Protein AF-A0A4R7RJW7-F1 (afdb_monomer_lite)

Secondary structure (DSSP, 8-state):
-HHHHHHHHHHHHHHHHH-HHHHHHHHHHHHHHHHHHTS-SHHHHHHHHHHH-TT-PPPTTS-TTT-EEEEE-SSSS--EEEEE-SSEEEEE-SSS-EEEEEHHHHTTSTT--TT-GGGS-GGG-EEE-HHHHT-

pLDDT: mean 86.72, std 13.3, range [47.53, 98.62]

Organism: NCBI:txid48464

Sequence (135 aa):
MTLFLLLGVVFLIVLAFKSKTVFRWVVITGFLMIGFLCMPFSPVGNLLGTLMDPGYIIPEESSVWTFTPSVMNSGSGDWWMYGEDSRHYYHNIGLVEYAVFPRSEASKCKGFNPHDIETWCPAHIKIVNPEEVER

Radius of gyration: 22.48 Å; chains: 1; bounding box: 47×48×58 Å

Structure (mmCIF, N/CA/C/O backbone):
data_AF-A0A4R7RJW7-F1
#
_entry.id   AF-A0A4R7RJW7-F1
#
loop_
_atom_site.group_PDB
_atom_site.id
_atom_site.type_symbol
_atom_site.label_atom_id
_atom_site.label_alt_id
_atom_site.label_comp_id
_atom_site.label_asym_id
_atom_site.label_entity_id
_atom_site.label_seq_id
_atom_site.pdbx_PDB_ins_code
_atom_site.Cartn_x
_atom_site.Cartn_y
_atom_site.Cartn_z
_atom_site.occupancy
_atom_site.B_iso_or_equiv
_atom_site.auth_seq_id
_atom_site.auth_comp_id
_atom_site.auth_asym_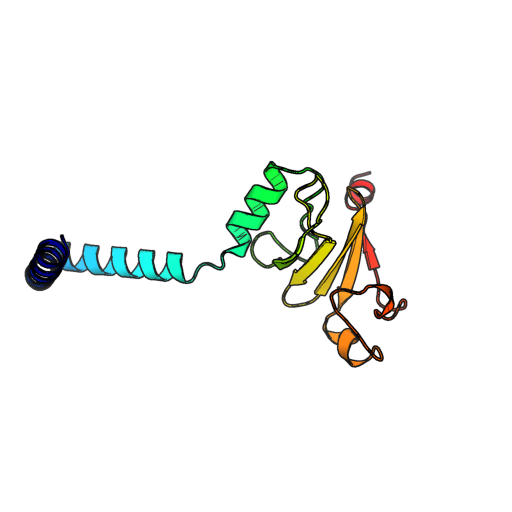id
_atom_site.auth_atom_id
_atom_site.pdbx_PDB_model_num
ATOM 1 N N . MET A 1 1 ? -7.554 -23.932 34.957 1.00 55.53 1 MET A N 1
ATOM 2 C CA . MET A 1 1 ? -7.575 -22.527 34.481 1.00 55.53 1 MET A CA 1
ATOM 3 C C . MET A 1 1 ? -8.829 -22.204 33.662 1.00 55.53 1 MET A C 1
ATOM 5 O O . MET A 1 1 ? -9.441 -21.174 33.890 1.00 55.53 1 MET A O 1
ATOM 9 N N . THR A 1 2 ? -9.287 -23.106 32.792 1.00 58.25 2 THR A N 1
ATOM 10 C CA . THR A 1 2 ? -10.496 -22.959 31.951 1.00 58.25 2 THR A CA 1
ATOM 11 C C . THR A 1 2 ? -11.837 -22.955 32.709 1.00 58.25 2 THR A C 1
ATOM 13 O O . THR A 1 2 ? -12.747 -22.227 32.328 1.00 58.25 2 THR A O 1
ATOM 16 N N . LEU A 1 3 ? -11.961 -23.695 33.818 1.00 53.47 3 LEU A N 1
ATOM 1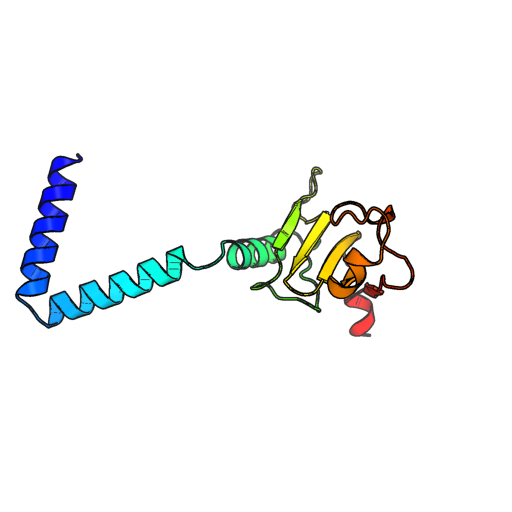7 C CA . LEU A 1 3 ? -13.209 -23.775 34.602 1.00 53.47 3 LEU A CA 1
ATOM 18 C C . LEU A 1 3 ? -13.543 -22.475 35.368 1.00 53.47 3 LEU A C 1
ATOM 20 O O . LEU A 1 3 ? -14.706 -22.102 35.491 1.00 53.47 3 LEU A O 1
ATOM 24 N N . PHE A 1 4 ? -12.520 -21.752 35.839 1.00 52.31 4 PHE A N 1
ATOM 25 C CA . PHE A 1 4 ? -12.684 -20.467 36.534 1.00 52.31 4 PHE A CA 1
ATOM 26 C C . PHE A 1 4 ? -13.090 -19.334 35.582 1.00 52.31 4 PHE A C 1
ATOM 28 O O . PHE A 1 4 ? -13.892 -18.481 35.952 1.00 52.31 4 PHE A O 1
ATOM 35 N N . LEU A 1 5 ? -12.593 -19.365 34.341 1.00 55.41 5 LEU A N 1
ATOM 36 C CA . LEU A 1 5 ? -13.006 -18.443 33.280 1.00 55.41 5 LEU A CA 1
ATOM 37 C C . LEU A 1 5 ? -14.491 -18.619 32.931 1.00 55.41 5 LEU A C 1
ATOM 39 O O . LEU A 1 5 ? -15.220 -17.636 32.854 1.00 55.41 5 LEU A O 1
ATOM 43 N N . LEU A 1 6 ? -14.961 -19.864 32.804 1.00 61.62 6 LEU A N 1
ATOM 44 C CA . LEU A 1 6 ? -16.369 -20.171 32.519 1.00 61.62 6 LEU A CA 1
ATOM 45 C C . LEU A 1 6 ? -17.316 -19.699 33.633 1.00 61.62 6 LEU A C 1
ATOM 47 O O . LEU A 1 6 ? -18.324 -19.055 33.347 1.00 61.62 6 LEU A O 1
ATOM 51 N N . LEU A 1 7 ? -16.981 -19.957 34.900 1.00 67.00 7 LEU A N 1
ATOM 52 C CA . L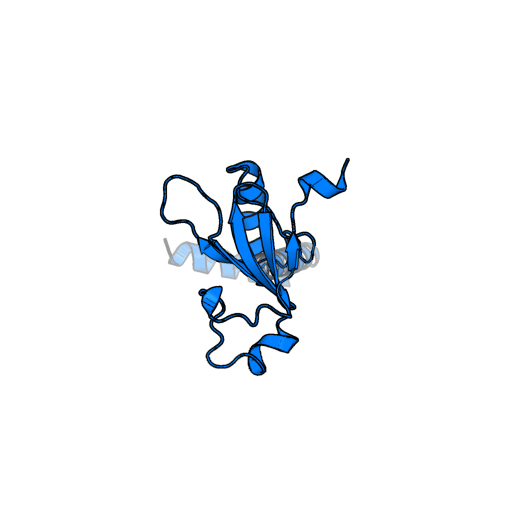EU A 1 7 ? -17.796 -19.514 36.039 1.00 67.00 7 LEU A CA 1
ATOM 53 C C . LEU A 1 7 ? -17.819 -17.984 36.185 1.00 67.00 7 LEU A C 1
ATOM 55 O O . LEU A 1 7 ? -18.871 -17.416 36.478 1.00 67.00 7 LEU A O 1
ATOM 59 N N . GLY A 1 8 ? -16.692 -17.310 35.929 1.00 67.19 8 GLY A N 1
ATOM 60 C CA . GLY A 1 8 ? -16.608 -15.847 35.954 1.00 67.19 8 GLY A CA 1
ATOM 61 C C . GLY A 1 8 ? -17.470 -15.178 34.880 1.00 67.19 8 GLY A C 1
ATOM 62 O O . GLY A 1 8 ? -18.174 -14.210 35.167 1.00 67.19 8 GLY A O 1
ATOM 63 N N . VAL A 1 9 ? -17.483 -15.734 33.664 1.00 71.12 9 VAL A N 1
ATOM 64 C CA . VAL A 1 9 ? -18.318 -15.244 32.554 1.00 71.12 9 VAL A CA 1
ATOM 65 C C . VAL A 1 9 ? -19.806 -15.419 32.869 1.00 71.12 9 VAL A C 1
ATOM 67 O O . VAL A 1 9 ? -20.575 -14.472 32.720 1.00 71.12 9 VAL A O 1
ATOM 70 N N . VAL A 1 10 ? -20.220 -16.582 33.385 1.00 72.06 10 VAL A N 1
ATOM 71 C CA . VAL A 1 10 ? -21.624 -16.843 33.759 1.00 72.06 10 VAL A CA 1
ATOM 72 C C . VAL A 1 10 ? -22.089 -15.914 34.887 1.00 72.06 10 VAL A C 1
ATOM 74 O O . VAL A 1 10 ? -23.187 -15.363 34.819 1.00 72.06 10 VAL A O 1
ATOM 77 N N . PHE A 1 11 ? -21.254 -15.679 35.901 1.00 68.50 11 PHE A N 1
ATOM 78 C CA . PHE A 1 11 ? -21.584 -14.783 37.013 1.00 68.50 11 PHE A CA 1
ATOM 79 C C . PHE A 1 11 ? -21.743 -13.320 36.568 1.00 68.50 11 PHE A C 1
ATOM 81 O O . PHE A 1 11 ? -22.691 -12.645 36.976 1.00 68.50 11 PHE A O 1
ATOM 88 N N . LEU A 1 12 ? -20.866 -12.841 35.679 1.00 64.31 12 LEU A N 1
ATOM 89 C CA . LEU A 1 12 ? -20.970 -11.505 35.086 1.00 64.31 12 LEU A CA 1
ATOM 90 C C . LEU A 1 12 ? -22.223 -11.355 34.215 1.00 64.31 12 LEU A C 1
ATOM 92 O O . LEU A 1 12 ? -22.882 -10.319 34.291 1.00 64.31 12 LEU A O 1
ATOM 96 N N . ILE A 1 13 ? -22.601 -12.389 33.455 1.00 65.81 13 ILE A N 1
ATOM 97 C CA . ILE A 1 13 ? -23.846 -12.407 32.673 1.00 65.81 13 ILE A CA 1
ATOM 98 C C . ILE A 1 13 ? -25.063 -12.283 33.602 1.00 65.81 13 ILE A C 1
ATOM 100 O O . ILE A 1 13 ? -25.925 -11.434 33.380 1.00 65.81 13 ILE A O 1
ATOM 104 N N . VAL A 1 14 ? -25.121 -13.061 34.688 1.00 66.19 14 VAL A N 1
ATOM 105 C CA . VAL A 1 14 ? -26.237 -13.015 35.653 1.00 66.19 14 VAL A CA 1
ATOM 106 C C . VAL A 1 14 ? -26.338 -11.648 36.344 1.00 66.19 14 VAL A C 1
ATOM 108 O O . VAL A 1 14 ? -27.437 -11.112 36.495 1.00 66.19 14 VAL A O 1
ATOM 111 N N . LEU A 1 15 ? -25.209 -11.044 36.727 1.00 60.78 15 LEU A N 1
ATOM 112 C CA . LEU A 1 15 ? -25.180 -9.688 37.290 1.00 60.78 15 LEU A CA 1
ATOM 113 C C . LEU A 1 15 ? -25.592 -8.617 36.271 1.00 60.78 15 LEU A C 1
ATOM 115 O O . LEU A 1 15 ? -26.290 -7.668 36.639 1.00 60.78 15 LEU A O 1
ATOM 119 N N . ALA A 1 16 ? -25.214 -8.780 35.000 1.00 58.81 16 ALA A N 1
ATOM 120 C CA . ALA A 1 16 ? -25.614 -7.889 33.917 1.00 58.81 16 ALA A CA 1
ATOM 121 C C . ALA A 1 16 ? -27.133 -7.880 33.723 1.00 58.81 16 ALA A C 1
ATOM 123 O O . ALA A 1 16 ? -27.712 -6.809 33.602 1.00 58.81 16 ALA A O 1
ATOM 124 N N . PHE A 1 17 ? -27.812 -9.026 33.805 1.00 64.06 17 PHE A N 1
ATOM 125 C CA . PHE A 1 17 ? -29.279 -9.069 33.723 1.00 64.06 17 PHE A CA 1
ATOM 126 C C . PHE A 1 17 ? -29.992 -8.476 34.950 1.00 64.06 17 PHE A C 1
ATOM 128 O O . PHE A 1 17 ? -31.162 -8.106 34.862 1.00 64.06 17 PHE A O 1
ATOM 135 N N . LYS A 1 18 ? -29.303 -8.352 36.092 1.00 67.75 18 LYS A N 1
ATOM 136 C CA . LYS A 1 18 ? -29.901 -7.892 37.355 1.00 67.75 18 LYS A CA 1
ATOM 137 C C . LYS A 1 18 ? -29.736 -6.389 37.607 1.00 67.75 18 LYS A C 1
ATOM 139 O O . LYS A 1 18 ? -30.518 -5.808 38.354 1.00 67.75 18 LYS A O 1
ATOM 144 N N . SER A 1 19 ? -28.737 -5.749 36.997 1.00 77.94 19 SER A N 1
ATOM 145 C CA . SER A 1 19 ? -28.432 -4.328 37.193 1.00 77.94 19 SER A CA 1
ATOM 146 C C . SER A 1 19 ? -28.369 -3.584 35.866 1.00 77.94 19 SER A C 1
ATOM 148 O O . SER A 1 19 ? -27.508 -3.859 35.035 1.00 77.94 19 SER A O 1
ATOM 150 N N . LYS A 1 20 ? -29.220 -2.562 35.699 1.00 78.50 20 LYS A N 1
ATOM 151 C CA . LYS A 1 20 ? -29.215 -1.683 34.513 1.00 78.50 20 LYS A CA 1
ATOM 152 C C . LYS A 1 20 ? -27.844 -1.031 34.279 1.00 78.50 20 LYS A C 1
ATOM 154 O O . LYS A 1 20 ? -27.454 -0.816 33.135 1.00 78.50 20 LYS A O 1
ATOM 159 N N . THR A 1 21 ? -27.097 -0.755 35.350 1.00 80.00 21 THR A N 1
ATOM 160 C CA . THR A 1 21 ? -25.747 -0.181 35.273 1.00 80.00 21 THR A CA 1
ATOM 161 C C . THR A 1 21 ? -24.727 -1.206 34.780 1.00 80.00 21 THR A C 1
ATOM 163 O O . THR A 1 21 ? -23.922 -0.874 33.916 1.00 80.00 21 THR A O 1
ATOM 166 N N . VAL A 1 22 ? -24.774 -2.448 35.280 1.00 79.88 22 VAL A N 1
ATOM 167 C CA . VAL A 1 22 ? -23.869 -3.526 34.833 1.00 79.88 22 VAL A CA 1
ATOM 168 C C . VAL A 1 22 ? -24.194 -3.930 33.394 1.00 79.88 22 VAL A C 1
ATOM 170 O O . VAL A 1 22 ? -23.281 -4.036 32.583 1.00 79.88 22 VAL A O 1
ATOM 173 N N . PHE A 1 23 ? -25.481 -4.045 33.044 1.00 82.75 23 PHE A N 1
ATOM 174 C CA . PHE A 1 23 ? -25.929 -4.277 31.670 1.00 82.75 23 PHE A CA 1
ATOM 175 C C . PHE A 1 23 ? -25.367 -3.231 30.703 1.00 82.75 23 PHE A C 1
ATOM 177 O O . PHE A 1 23 ? -24.782 -3.579 29.682 1.00 82.75 23 PHE A O 1
ATOM 184 N N . ARG A 1 24 ? -25.491 -1.943 31.056 1.00 86.38 24 ARG A N 1
ATOM 185 C CA . ARG A 1 24 ? -24.987 -0.831 30.242 1.00 86.38 24 ARG A CA 1
ATOM 186 C C . ARG A 1 24 ? -23.490 -0.961 29.968 1.00 86.38 24 ARG A C 1
ATOM 188 O O . ARG A 1 24 ? -23.076 -0.798 28.827 1.00 86.38 24 ARG A O 1
ATOM 195 N N . TRP A 1 25 ? -22.690 -1.269 30.986 1.00 87.94 25 TRP A N 1
ATOM 196 C CA . TRP A 1 25 ? -21.247 -1.437 30.810 1.00 87.94 25 TRP A CA 1
ATOM 197 C C . TRP A 1 25 ? -20.896 -2.674 29.983 1.00 87.94 25 TRP A C 1
ATOM 199 O O . TRP A 1 25 ? -20.045 -2.570 29.111 1.00 87.94 25 TRP A O 1
ATOM 209 N N . VAL A 1 26 ? -21.587 -3.805 30.169 1.00 88.00 26 VAL A N 1
ATOM 210 C CA . VAL A 1 26 ? -21.381 -5.005 29.335 1.00 88.00 26 VAL A CA 1
ATOM 211 C C . VAL A 1 26 ? -21.667 -4.716 27.861 1.00 88.00 26 VAL A C 1
ATOM 213 O O . VAL A 1 26 ? -20.880 -5.106 27.001 1.00 88.00 26 VAL A O 1
ATOM 216 N N . VAL A 1 27 ? -22.746 -3.989 27.565 1.00 89.88 27 VAL A N 1
ATOM 217 C CA . VAL A 1 27 ? -23.088 -3.590 26.194 1.00 89.88 27 VAL A CA 1
ATOM 218 C C . VAL A 1 27 ? -22.029 -2.649 25.611 1.00 89.88 27 VAL A C 1
ATOM 220 O O . VAL A 1 27 ? -21.551 -2.897 24.507 1.00 89.88 27 VAL A O 1
ATOM 223 N N . ILE A 1 28 ? -21.610 -1.612 26.349 1.00 91.94 28 ILE A N 1
ATOM 224 C CA . ILE A 1 28 ? -20.565 -0.671 25.904 1.00 91.94 28 ILE A CA 1
ATOM 225 C C . ILE A 1 28 ? -19.257 -1.411 25.607 1.00 91.94 28 ILE A C 1
ATOM 227 O O . ILE A 1 28 ? -18.697 -1.257 24.524 1.00 91.94 28 ILE A O 1
ATOM 231 N N . THR A 1 29 ? -18.786 -2.245 26.534 1.00 89.88 29 THR A N 1
ATOM 232 C CA . THR A 1 29 ? -17.541 -2.998 26.354 1.00 89.88 29 THR A CA 1
ATOM 233 C C . THR A 1 29 ? -17.648 -3.989 25.195 1.00 89.88 29 THR A C 1
ATOM 235 O O . THR A 1 29 ? -16.693 -4.140 24.439 1.00 89.88 29 THR A O 1
ATOM 238 N N . GLY A 1 30 ? -18.813 -4.616 25.001 1.00 91.62 30 GLY A N 1
ATOM 239 C CA . GLY A 1 30 ? -19.083 -5.473 23.846 1.00 91.62 30 GLY A CA 1
ATOM 240 C C . GLY A 1 30 ? -18.964 -4.723 22.516 1.00 91.62 30 GLY A C 1
ATOM 241 O O . GLY A 1 30 ? -18.261 -5.185 21.621 1.00 91.62 30 GLY A O 1
ATOM 242 N N . PHE A 1 31 ? -19.571 -3.538 22.401 1.00 91.75 31 PHE A N 1
ATOM 243 C CA . PHE A 1 31 ? -19.448 -2.700 21.203 1.00 91.75 31 PHE A CA 1
ATOM 244 C C . PHE A 1 31 ? -18.011 -2.234 20.950 1.00 91.75 31 PHE A C 1
ATOM 246 O O . PHE A 1 31 ? -17.563 -2.262 19.807 1.00 91.75 31 PHE A O 1
ATOM 253 N N . LEU A 1 32 ? -17.272 -1.857 21.997 1.00 90.25 32 LEU A N 1
ATOM 254 C CA . LEU A 1 32 ? -15.865 -1.465 21.871 1.00 90.25 32 LEU A CA 1
ATOM 255 C C . LEU A 1 32 ? -14.983 -2.631 21.408 1.00 90.25 32 LEU A C 1
ATOM 257 O O . LEU A 1 32 ? -14.154 -2.449 20.522 1.00 90.25 32 LEU A O 1
ATOM 261 N N . MET A 1 33 ? -15.189 -3.832 21.955 1.00 86.88 33 MET A N 1
ATOM 262 C CA . MET A 1 33 ? -14.473 -5.041 21.532 1.00 86.88 33 MET A CA 1
ATOM 263 C C . MET A 1 33 ? -14.759 -5.393 20.070 1.00 86.88 33 MET A C 1
ATOM 265 O O . MET A 1 33 ? -13.834 -5.710 19.330 1.00 86.88 33 MET A O 1
ATOM 269 N N . ILE A 1 34 ? -16.022 -5.311 19.640 1.00 87.69 34 ILE A N 1
ATOM 270 C CA . ILE A 1 34 ? -16.401 -5.550 18.241 1.00 87.69 34 ILE A CA 1
ATOM 271 C C . ILE A 1 34 ? -15.761 -4.496 17.333 1.00 87.69 34 ILE A C 1
ATOM 273 O O . ILE A 1 34 ? -15.153 -4.854 16.333 1.00 87.69 34 ILE A O 1
ATOM 277 N N . GLY A 1 35 ? -15.830 -3.213 17.700 1.00 82.56 35 GLY A N 1
ATOM 278 C CA . GLY A 1 35 ? -15.185 -2.137 16.945 1.00 82.56 35 GLY A CA 1
ATOM 279 C C . GLY A 1 35 ? -13.673 -2.332 16.810 1.00 82.56 35 GLY A C 1
ATOM 280 O O . GLY A 1 35 ? -13.131 -2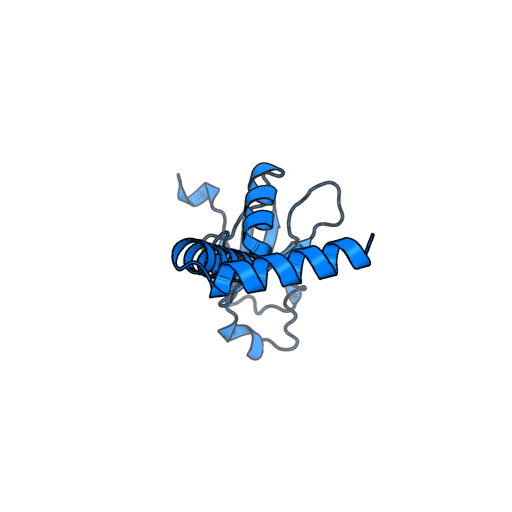.150 15.726 1.00 82.56 35 GLY A O 1
ATOM 281 N N . PHE A 1 36 ? -13.009 -2.771 17.881 1.00 78.94 36 PHE A N 1
ATOM 282 C CA . PHE A 1 36 ? -11.580 -3.082 17.876 1.00 78.94 36 PHE A CA 1
ATOM 283 C C . PHE A 1 36 ? -11.242 -4.292 16.991 1.00 78.94 36 PHE A C 1
ATOM 285 O O . PHE A 1 36 ? -10.298 -4.232 16.213 1.00 78.94 36 PHE A O 1
ATOM 292 N N . LEU A 1 37 ? -12.032 -5.370 17.054 1.00 77.75 37 LEU A N 1
ATOM 293 C CA . LEU A 1 37 ? -11.843 -6.563 16.216 1.00 77.75 37 LEU A CA 1
ATOM 294 C C . LEU A 1 37 ? -12.146 -6.312 14.732 1.00 77.75 37 LEU A C 1
ATOM 296 O O . LEU A 1 37 ? -11.583 -6.983 13.871 1.00 77.75 37 LEU A O 1
ATOM 300 N N . CYS A 1 38 ? -13.046 -5.375 14.431 1.00 72.69 38 CYS A N 1
ATOM 301 C CA . CYS A 1 38 ? -13.388 -4.972 13.068 1.00 72.69 38 CYS A CA 1
ATOM 302 C C . CYS A 1 38 ? -12.462 -3.885 12.508 1.00 72.69 38 CYS A C 1
ATOM 304 O O . CYS A 1 38 ? -12.590 -3.537 11.334 1.00 72.69 38 CYS A O 1
ATOM 306 N N . MET A 1 39 ? -11.555 -3.333 13.318 1.00 63.59 39 MET A N 1
ATOM 307 C CA . MET A 1 39 ? -10.556 -2.395 12.831 1.00 63.59 39 MET A CA 1
ATOM 308 C C . MET A 1 39 ? -9.612 -3.165 11.898 1.00 63.59 39 MET A C 1
ATOM 310 O O . MET A 1 39 ? -9.052 -4.183 12.315 1.00 63.59 39 MET A O 1
ATOM 314 N N . PRO A 1 40 ? -9.427 -2.740 10.635 1.00 63.56 40 PRO A N 1
ATOM 315 C CA . PRO A 1 40 ? -8.397 -3.348 9.803 1.00 63.56 40 PRO A CA 1
ATOM 316 C C . PRO A 1 40 ? -7.054 -3.204 10.533 1.00 63.56 40 PRO A C 1
ATOM 318 O O . PRO A 1 40 ? -6.837 -2.200 11.200 1.00 63.56 40 PRO A O 1
ATOM 321 N N . PHE A 1 41 ? -6.145 -4.179 10.435 1.00 64.25 41 PHE A N 1
ATOM 322 C CA . PHE A 1 41 ? -4.795 -4.066 11.028 1.00 64.25 41 PHE A CA 1
ATOM 323 C C . PHE A 1 41 ? -3.938 -2.970 10.356 1.00 64.25 41 PHE A C 1
ATOM 325 O O . PHE A 1 41 ? -2.929 -2.532 10.908 1.00 64.25 41 PHE A O 1
ATOM 332 N N . SER A 1 42 ? -4.372 -2.510 9.180 1.00 73.88 42 SER A N 1
ATOM 333 C CA . SER A 1 42 ? -3.698 -1.542 8.308 1.00 73.88 42 SER A CA 1
ATOM 334 C C . SER A 1 42 ? -3.301 -0.203 8.974 1.00 73.88 42 SER A C 1
ATOM 336 O O . SER A 1 42 ? -2.130 0.144 8.875 1.00 73.88 42 SER A O 1
ATOM 338 N N . PRO A 1 43 ? -4.148 0.534 9.723 1.00 86.88 43 PRO A N 1
ATOM 339 C CA . PRO A 1 43 ? -3.812 1.868 10.211 1.00 86.88 43 PRO A CA 1
ATOM 340 C C . PRO A 1 43 ? -2.746 1.894 11.296 1.00 86.88 43 PRO A C 1
ATOM 342 O O . PRO A 1 43 ? -1.915 2.798 11.302 1.00 86.88 43 PRO A O 1
ATOM 345 N N . VAL A 1 44 ? -2.726 0.906 12.194 1.00 89.38 44 VAL A N 1
ATOM 346 C CA . VAL A 1 44 ? -1.664 0.814 13.207 1.00 89.38 44 VAL A CA 1
ATOM 347 C C . VAL A 1 44 ? -0.335 0.467 12.539 1.00 89.38 44 VAL A C 1
ATOM 349 O O . VAL A 1 44 ? 0.674 1.090 12.855 1.00 89.38 44 VAL A O 1
ATOM 352 N N . GLY A 1 45 ? -0.341 -0.480 11.594 1.00 90.81 45 GLY A N 1
ATOM 353 C CA . GLY A 1 45 ? 0.853 -0.857 10.834 1.00 90.81 45 GLY A CA 1
ATOM 354 C C . GLY A 1 45 ? 1.395 0.294 9.988 1.00 90.81 45 GLY A C 1
ATOM 355 O O . GLY A 1 45 ? 2.582 0.586 10.054 1.00 90.81 45 GLY A O 1
ATOM 356 N N . ASN A 1 46 ? 0.516 0.998 9.276 1.00 94.88 46 ASN A N 1
ATOM 357 C CA . ASN A 1 46 ? 0.868 2.155 8.460 1.00 94.88 46 ASN A CA 1
ATOM 358 C C . ASN A 1 46 ? 1.464 3.286 9.304 1.00 94.88 46 ASN A C 1
ATOM 360 O O . ASN A 1 46 ? 2.518 3.813 8.962 1.00 94.88 46 ASN A O 1
ATOM 364 N N . LEU A 1 47 ? 0.826 3.637 10.429 1.00 93.81 47 LEU A N 1
ATOM 365 C CA . LEU A 1 47 ? 1.338 4.679 11.321 1.00 93.81 47 LEU A CA 1
ATOM 366 C C . LEU A 1 47 ? 2.699 4.292 11.911 1.00 93.81 47 LEU A C 1
ATOM 368 O O . LEU A 1 47 ? 3.616 5.108 11.945 1.00 93.81 47 LEU A O 1
ATOM 372 N N . LEU A 1 48 ? 2.846 3.046 12.361 1.00 92.88 48 LEU A N 1
ATOM 373 C CA . LEU A 1 48 ? 4.108 2.568 12.912 1.00 92.88 48 LEU A CA 1
ATOM 374 C C . LEU A 1 48 ? 5.220 2.546 11.854 1.00 92.88 48 LEU A C 1
ATOM 376 O O . LEU A 1 48 ? 6.329 2.975 12.152 1.00 92.88 48 LEU A O 1
ATOM 380 N N . GLY A 1 49 ? 4.903 2.130 10.625 1.00 93.31 49 GLY A N 1
ATOM 381 C CA . GLY A 1 49 ? 5.821 2.157 9.487 1.00 93.31 49 GLY A CA 1
ATOM 382 C C . GLY A 1 49 ? 6.367 3.559 9.239 1.00 93.31 49 GLY A C 1
ATOM 383 O O . GLY A 1 49 ? 7.578 3.751 9.285 1.00 93.31 49 GLY A O 1
ATOM 384 N N . THR A 1 50 ? 5.481 4.559 9.123 1.00 93.06 50 THR A N 1
ATOM 385 C CA . THR A 1 50 ? 5.885 5.967 8.920 1.00 93.06 50 THR A CA 1
ATOM 386 C C . THR A 1 50 ? 6.761 6.534 10.044 1.00 93.06 50 THR A C 1
ATOM 388 O O . THR A 1 50 ? 7.499 7.490 9.829 1.00 93.06 50 THR A O 1
ATOM 391 N N . LEU A 1 51 ? 6.676 5.976 11.259 1.00 93.69 51 LEU A N 1
ATOM 392 C CA . LEU A 1 51 ? 7.490 6.397 12.405 1.00 93.69 51 LEU A CA 1
ATOM 393 C C . LEU A 1 51 ? 8.848 5.687 12.466 1.00 93.69 51 LEU A C 1
ATOM 395 O O . LEU A 1 51 ? 9.784 6.227 13.053 1.00 93.69 51 LEU A O 1
ATOM 399 N N . MET A 1 52 ? 8.937 4.466 11.936 1.00 91.94 52 MET A N 1
ATOM 400 C CA . MET A 1 52 ? 10.124 3.616 12.038 1.00 91.94 52 MET A CA 1
ATOM 401 C C . MET A 1 52 ? 11.078 3.785 10.860 1.00 91.94 52 MET A C 1
ATOM 403 O O . MET A 1 52 ? 12.290 3.776 11.073 1.00 91.94 52 MET A O 1
ATOM 407 N N . ASP A 1 53 ? 10.552 3.951 9.648 1.00 90.62 53 ASP A N 1
ATOM 408 C CA . ASP A 1 53 ? 11.355 4.038 8.431 1.00 90.62 53 ASP A CA 1
ATOM 409 C C . ASP A 1 53 ? 10.916 5.249 7.589 1.00 90.62 53 ASP A C 1
ATOM 411 O O . ASP A 1 53 ? 9.752 5.321 7.186 1.00 90.62 53 ASP A O 1
ATOM 415 N N . PRO A 1 54 ? 11.816 6.208 7.291 1.00 87.75 54 PRO A N 1
ATOM 416 C CA . PRO A 1 54 ? 11.482 7.362 6.456 1.00 87.75 54 PRO A CA 1
ATOM 417 C C . PRO A 1 54 ? 11.101 6.978 5.017 1.00 87.75 54 PRO A C 1
ATOM 419 O O . PRO A 1 54 ? 10.425 7.753 4.351 1.00 87.75 54 PRO A O 1
ATOM 422 N N . GLY A 1 55 ? 11.496 5.792 4.537 1.00 89.06 55 GLY A N 1
ATOM 423 C CA . GLY A 1 55 ? 11.073 5.250 3.245 1.00 89.06 55 GLY A CA 1
ATOM 424 C C . GLY A 1 55 ? 9.663 4.647 3.258 1.00 89.06 55 GLY A C 1
ATOM 425 O O . GLY A 1 55 ? 9.115 4.339 2.197 1.00 89.06 55 GLY A O 1
ATOM 426 N N . TYR A 1 56 ? 9.038 4.480 4.432 1.00 93.88 56 TYR A N 1
ATOM 427 C CA . TYR A 1 56 ? 7.640 4.066 4.543 1.00 93.88 56 TYR A CA 1
ATOM 428 C C . TYR A 1 56 ? 6.724 5.274 4.329 1.00 93.88 56 TYR A C 1
ATOM 430 O O . TYR A 1 56 ? 6.159 5.850 5.258 1.00 93.88 56 TYR A O 1
ATOM 438 N N . ILE A 1 57 ? 6.569 5.662 3.070 1.00 93.62 57 ILE A N 1
ATOM 439 C CA . ILE A 1 57 ? 5.685 6.756 2.671 1.00 93.62 57 ILE A CA 1
ATOM 440 C C . ILE A 1 57 ? 4.256 6.252 2.462 1.00 93.62 57 ILE A C 1
ATOM 442 O O . ILE A 1 57 ? 4.038 5.171 1.918 1.00 93.62 57 ILE A O 1
ATOM 446 N N . ILE A 1 58 ? 3.257 7.026 2.879 1.00 95.19 58 ILE A N 1
ATOM 447 C CA . ILE A 1 58 ? 1.858 6.747 2.538 1.00 95.19 58 ILE A CA 1
ATOM 448 C C . ILE A 1 58 ? 1.529 7.514 1.257 1.00 95.19 58 ILE A C 1
ATOM 450 O O . ILE A 1 58 ? 1.705 8.733 1.253 1.00 95.19 58 ILE A O 1
ATOM 454 N N . PRO A 1 59 ? 1.037 6.854 0.193 1.00 95.81 59 PRO A N 1
ATOM 455 C CA . PRO A 1 59 ? 0.625 7.552 -1.018 1.00 95.81 59 PRO A CA 1
ATOM 456 C C . PRO A 1 59 ? -0.424 8.635 -0.738 1.00 95.81 59 PRO A C 1
ATOM 458 O O . PRO A 1 59 ? -1.390 8.385 -0.015 1.00 95.81 59 PRO A O 1
ATOM 461 N N . GLU A 1 60 ? -0.274 9.808 -1.352 1.00 95.25 60 GLU A N 1
ATOM 462 C CA . GLU A 1 60 ? -1.162 10.967 -1.171 1.00 95.25 60 GLU A CA 1
ATOM 463 C C . GLU A 1 60 ? -2.575 10.705 -1.703 1.00 95.25 60 GLU A C 1
ATOM 465 O O . GLU A 1 60 ? -3.558 11.248 -1.199 1.00 95.25 60 GLU A O 1
ATOM 470 N N . GLU A 1 61 ? -2.708 9.838 -2.712 1.00 96.12 61 GLU A N 1
ATOM 471 C CA . GLU A 1 61 ? -4.009 9.386 -3.206 1.00 96.12 61 GLU A CA 1
ATOM 472 C C . GLU A 1 61 ? -4.724 8.436 -2.227 1.00 96.12 61 GLU A C 1
ATOM 474 O O . GLU A 1 61 ? -5.900 8.107 -2.442 1.00 96.12 61 GLU A O 1
ATOM 479 N N . SER A 1 62 ? -4.033 8.007 -1.167 1.00 96.19 62 SER A N 1
ATOM 480 C CA . SER A 1 62 ? -4.542 7.135 -0.116 1.00 96.19 62 SER A CA 1
ATOM 481 C C . SER A 1 62 ? -4.438 7.776 1.272 1.00 96.19 62 SER A C 1
ATOM 483 O O . SER A 1 62 ? -4.385 8.992 1.434 1.00 96.19 62 SER A O 1
ATOM 485 N N . SER A 1 63 ? -4.512 6.954 2.316 1.00 95.25 63 SER A N 1
ATOM 486 C CA . SER A 1 63 ? -4.377 7.390 3.701 1.00 95.25 63 SER A CA 1
ATOM 487 C C . SER A 1 63 ? -3.870 6.252 4.572 1.00 95.25 63 SER A C 1
ATOM 489 O O . SER A 1 63 ? -4.001 5.082 4.207 1.00 95.25 63 SER A O 1
ATOM 491 N N . VAL A 1 64 ? -3.407 6.579 5.780 1.00 94.75 64 VAL A N 1
ATOM 492 C CA . VAL A 1 64 ? -3.050 5.577 6.798 1.00 94.75 64 VAL A CA 1
ATOM 493 C C . VAL A 1 64 ? -4.177 4.573 7.062 1.00 94.75 64 VAL A C 1
ATOM 495 O O . VAL A 1 64 ? -3.899 3.455 7.462 1.00 94.75 64 VAL A O 1
ATOM 498 N N . TRP A 1 65 ? -5.439 4.922 6.809 1.00 92.69 65 TRP A N 1
ATOM 499 C CA . TRP A 1 65 ? -6.595 4.057 7.068 1.00 92.69 65 TRP A CA 1
ATOM 500 C C . TRP A 1 65 ? -6.916 3.078 5.944 1.00 92.69 65 TRP A C 1
ATOM 502 O O . TRP A 1 65 ? -7.524 2.038 6.190 1.00 92.69 65 TRP A O 1
ATOM 512 N N . THR A 1 66 ? -6.585 3.448 4.711 1.00 93.81 66 THR A N 1
ATOM 513 C CA . THR A 1 66 ? -7.044 2.758 3.497 1.00 93.81 66 THR A CA 1
ATOM 514 C C . THR A 1 66 ? -5.914 2.087 2.742 1.00 93.81 66 THR A C 1
ATOM 516 O O . THR A 1 66 ? -6.160 1.133 2.006 1.00 93.81 66 THR A O 1
ATOM 519 N N . PHE A 1 67 ? -4.690 2.576 2.921 1.00 96.81 67 PHE A N 1
ATOM 520 C CA . PHE A 1 67 ? -3.516 2.016 2.288 1.00 96.81 67 PHE A CA 1
ATOM 521 C C . PHE A 1 67 ? -3.210 0.632 2.859 1.00 96.81 67 PHE A C 1
ATOM 523 O O . PHE A 1 67 ? -3.223 0.418 4.072 1.00 96.81 67 PHE A O 1
ATOM 530 N N . THR A 1 68 ? -2.940 -0.325 1.984 1.00 96.06 68 THR A N 1
ATOM 531 C CA . THR A 1 68 ? -2.554 -1.679 2.368 1.00 96.06 68 THR A CA 1
ATOM 532 C C . THR A 1 68 ? -1.267 -2.045 1.637 1.00 96.06 68 THR A C 1
ATOM 534 O O . THR A 1 68 ? -1.305 -2.258 0.423 1.00 96.06 68 THR A O 1
ATOM 537 N N . PRO A 1 69 ? -0.126 -2.136 2.342 1.00 96.06 69 PRO A N 1
ATOM 538 C CA . PRO A 1 69 ? 1.072 -2.756 1.796 1.00 96.06 69 PRO A CA 1
ATOM 539 C C . PRO A 1 69 ? 0.773 -4.201 1.411 1.00 96.06 69 PRO A C 1
ATOM 541 O O . PRO A 1 69 ? 0.233 -4.962 2.214 1.00 96.06 69 PRO A O 1
ATOM 544 N N . SER A 1 70 ? 1.130 -4.584 0.191 1.00 96.06 70 SER A N 1
ATOM 545 C CA . SER A 1 70 ? 0.914 -5.936 -0.327 1.00 96.06 70 SER A CA 1
ATOM 546 C C . SER A 1 70 ? 2.217 -6.716 -0.484 1.00 96.06 70 SER A C 1
ATOM 548 O O . SER A 1 70 ? 2.224 -7.936 -0.336 1.00 96.06 70 SER A O 1
ATOM 550 N N . VAL A 1 71 ? 3.336 -6.019 -0.702 1.00 97.00 71 VAL A N 1
ATOM 551 C CA . VAL A 1 71 ? 4.680 -6.604 -0.713 1.00 97.00 71 VAL A CA 1
ATOM 552 C C . VAL A 1 71 ? 5.611 -5.698 0.079 1.00 97.00 71 VAL A C 1
ATOM 554 O O . VAL A 1 71 ? 5.748 -4.521 -0.245 1.00 97.00 71 VAL A O 1
ATOM 557 N N . MET A 1 72 ? 6.265 -6.251 1.097 1.00 95.06 72 MET A N 1
ATOM 558 C CA . MET A 1 72 ? 7.287 -5.554 1.882 1.00 95.06 72 MET A CA 1
ATOM 559 C C . MET A 1 72 ? 8.674 -5.741 1.266 1.00 95.06 72 MET A C 1
ATOM 561 O O . MET A 1 72 ? 8.941 -6.759 0.624 1.00 95.06 72 MET A O 1
ATOM 565 N N . ASN A 1 73 ? 9.558 -4.770 1.474 1.00 93.81 73 ASN A N 1
ATOM 566 C CA . ASN A 1 73 ? 10.972 -4.896 1.154 1.00 93.81 73 ASN A CA 1
ATOM 567 C C . ASN A 1 73 ? 11.584 -6.078 1.924 1.00 93.81 73 ASN A C 1
ATOM 569 O O . ASN A 1 73 ? 11.385 -6.220 3.127 1.00 93.81 73 ASN A O 1
ATOM 573 N N . SER A 1 74 ? 12.342 -6.928 1.232 1.00 93.25 74 SER A N 1
ATOM 574 C CA . SER A 1 74 ? 13.050 -8.061 1.846 1.00 93.25 74 SER A CA 1
ATOM 575 C C . SER A 1 74 ? 14.468 -7.709 2.309 1.00 93.25 74 SER A C 1
ATOM 577 O O . SER A 1 74 ? 15.197 -8.586 2.773 1.00 93.25 74 SER A O 1
ATOM 579 N N . GLY A 1 75 ? 14.901 -6.465 2.087 1.00 91.25 75 GLY A N 1
ATOM 580 C CA . GLY A 1 75 ? 16.198 -5.945 2.509 1.00 91.25 75 GLY A CA 1
ATOM 581 C C . GLY A 1 75 ? 16.216 -5.481 3.967 1.00 91.25 75 GLY A C 1
ATOM 582 O O . GLY A 1 75 ? 15.454 -5.946 4.803 1.00 91.25 75 GLY A O 1
ATOM 583 N N . SER A 1 76 ? 17.120 -4.549 4.277 1.00 87.62 76 SER A N 1
ATOM 584 C CA . SER A 1 76 ? 17.346 -4.044 5.640 1.00 87.62 76 SER A CA 1
ATOM 585 C C . SER A 1 76 ? 16.397 -2.927 6.088 1.00 87.62 76 SER A C 1
ATOM 587 O O . SER A 1 76 ? 16.557 -2.433 7.199 1.00 87.62 76 SER A O 1
ATOM 589 N N . GLY A 1 77 ? 15.503 -2.469 5.213 1.00 88.25 77 GLY A N 1
ATOM 590 C CA . GLY A 1 77 ? 14.557 -1.388 5.496 1.00 88.25 77 GLY A CA 1
ATOM 591 C C . GLY A 1 77 ? 13.139 -1.922 5.618 1.00 88.25 77 GLY A C 1
ATOM 592 O O . GLY A 1 77 ? 12.776 -2.863 4.911 1.00 88.25 77 GLY A O 1
ATOM 593 N N . ASP A 1 78 ? 12.345 -1.277 6.459 1.00 90.44 78 ASP A N 1
ATOM 594 C CA . ASP A 1 78 ? 10.967 -1.642 6.757 1.00 90.44 78 ASP A CA 1
ATOM 595 C C . ASP A 1 78 ? 10.030 -0.735 5.963 1.00 90.44 78 ASP A C 1
ATOM 597 O O . ASP A 1 78 ? 9.289 0.055 6.530 1.00 90.44 78 ASP A O 1
ATOM 601 N N . TRP A 1 79 ? 10.069 -0.842 4.635 1.00 93.31 79 TRP A N 1
ATOM 602 C CA . TRP A 1 79 ? 9.208 -0.107 3.702 1.00 93.31 79 TRP A CA 1
ATOM 603 C C . TRP A 1 79 ? 8.564 -1.060 2.691 1.00 93.31 79 TRP A C 1
ATOM 605 O O . TRP A 1 79 ? 8.958 -2.219 2.546 1.00 93.31 79 TRP A O 1
ATOM 615 N N . TRP A 1 80 ? 7.501 -0.614 2.031 1.00 95.81 80 TRP A N 1
ATOM 616 C CA . TRP A 1 80 ? 6.717 -1.442 1.115 1.00 95.81 80 TRP A CA 1
ATOM 617 C C . TRP A 1 80 ? 7.219 -1.307 -0.327 1.00 95.81 80 TRP A C 1
ATOM 619 O O . TRP A 1 80 ? 7.476 -0.206 -0.786 1.00 95.81 80 TRP A O 1
ATOM 629 N N . MET A 1 81 ? 7.315 -2.415 -1.064 1.00 96.88 81 MET A N 1
ATOM 630 C CA . MET A 1 81 ? 7.616 -2.430 -2.506 1.00 96.88 81 MET A CA 1
ATOM 631 C C . MET A 1 81 ? 6.355 -2.194 -3.341 1.00 96.88 81 MET A C 1
ATOM 633 O O . MET A 1 81 ? 6.379 -1.489 -4.349 1.00 96.88 81 MET A O 1
ATOM 637 N N . TYR A 1 82 ? 5.249 -2.811 -2.922 1.00 98.19 82 TYR A N 1
ATOM 638 C CA . TYR A 1 82 ? 3.947 -2.699 -3.567 1.00 98.19 82 TYR A CA 1
ATOM 639 C C . TYR A 1 82 ? 2.860 -2.504 -2.519 1.00 98.19 82 TYR A C 1
ATOM 641 O O . TYR A 1 82 ? 2.927 -3.053 -1.415 1.00 98.19 82 TYR A O 1
ATOM 649 N N . GLY A 1 83 ? 1.843 -1.737 -2.882 1.00 97.31 83 GLY A N 1
ATOM 650 C CA . GLY A 1 83 ? 0.690 -1.474 -2.038 1.00 97.31 83 GLY A CA 1
ATOM 651 C C . GLY A 1 83 ? -0.548 -1.188 -2.868 1.00 97.31 83 GLY A C 1
ATOM 652 O O . GLY A 1 83 ? -0.493 -1.051 -4.089 1.00 97.31 83 GLY A O 1
ATOM 653 N N . GLU A 1 84 ? -1.690 -1.123 -2.207 1.00 98.00 84 GLU A N 1
ATOM 654 C CA . GLU A 1 84 ? -2.965 -0.866 -2.861 1.00 98.00 84 GLU A CA 1
ATOM 655 C C . GLU A 1 84 ? -3.962 -0.220 -1.899 1.00 98.00 84 GLU A C 1
ATOM 657 O O . GLU A 1 84 ? -3.876 -0.359 -0.681 1.00 98.00 84 GLU A O 1
ATOM 662 N N . ASP A 1 85 ? -4.943 0.472 -2.461 1.00 96.94 85 ASP A N 1
ATOM 663 C CA . ASP A 1 85 ? -6.167 0.862 -1.763 1.00 96.94 85 ASP A CA 1
ATOM 664 C C . ASP A 1 85 ? -7.375 0.519 -2.635 1.00 96.94 85 ASP A C 1
ATOM 666 O O . ASP A 1 85 ? -7.214 -0.170 -3.631 1.00 96.94 85 ASP A O 1
ATOM 670 N N . SER A 1 86 ? -8.593 0.959 -2.322 1.00 96.31 86 SER A N 1
ATOM 671 C CA . SER A 1 86 ? -9.773 0.601 -3.127 1.00 96.31 86 SER A CA 1
ATOM 672 C C . SER A 1 86 ? -9.792 1.182 -4.550 1.00 96.31 86 SER A C 1
ATOM 674 O O . SER A 1 86 ? -10.637 0.780 -5.353 1.00 96.31 86 SER A O 1
ATOM 676 N N . ARG A 1 87 ? -8.889 2.109 -4.886 1.00 98.19 87 ARG A N 1
ATOM 677 C CA . ARG A 1 87 ? -8.892 2.881 -6.137 1.00 98.19 87 ARG A CA 1
ATOM 678 C C . ARG A 1 87 ? -7.615 2.726 -6.952 1.00 98.19 87 ARG A C 1
ATOM 680 O O . ARG A 1 87 ? -7.688 2.827 -8.176 1.00 98.19 87 ARG A O 1
ATOM 687 N N . HIS A 1 88 ? -6.482 2.449 -6.319 1.00 98.62 88 HIS A N 1
ATOM 688 C CA . HIS A 1 88 ? -5.180 2.435 -6.978 1.00 98.62 88 HIS A CA 1
ATOM 689 C C . HIS A 1 88 ? -4.307 1.260 -6.534 1.00 98.62 88 HIS A C 1
ATOM 691 O O . HIS A 1 88 ? -4.492 0.676 -5.462 1.00 98.62 88 HIS A O 1
ATOM 697 N N . TYR A 1 89 ? -3.342 0.953 -7.395 1.00 98.56 89 TYR A N 1
ATOM 698 C CA . TYR A 1 89 ? -2.143 0.186 -7.093 1.00 98.56 89 TYR A CA 1
ATOM 699 C C . TYR A 1 89 ? -0.953 1.139 -7.001 1.00 98.56 89 TYR A C 1
ATOM 701 O O . TYR A 1 89 ? -0.903 2.147 -7.711 1.00 98.56 89 TYR A O 1
ATOM 709 N N . TYR A 1 90 ? -0.005 0.797 -6.136 1.00 98.31 90 TYR A N 1
ATOM 710 C CA . TYR A 1 90 ? 1.172 1.598 -5.839 1.00 98.31 90 TYR A CA 1
ATOM 711 C C . TYR A 1 90 ? 2.434 0.751 -5.936 1.00 98.31 90 TYR A C 1
ATOM 713 O O . TYR A 1 90 ? 2.442 -0.406 -5.510 1.00 98.31 90 TYR A O 1
ATOM 721 N N . HIS A 1 91 ? 3.500 1.338 -6.470 1.00 97.81 91 HIS A N 1
ATOM 722 C CA . HIS A 1 91 ? 4.834 0.745 -6.476 1.00 97.81 91 HIS A CA 1
ATOM 723 C C . HIS A 1 91 ? 5.847 1.773 -5.983 1.00 97.81 91 HIS A C 1
ATOM 725 O O . HIS A 1 91 ? 5.919 2.871 -6.529 1.00 97.81 91 HIS A O 1
ATOM 731 N N . ASN A 1 92 ? 6.597 1.427 -4.943 1.00 95.38 92 ASN A N 1
ATOM 732 C CA . ASN A 1 92 ? 7.630 2.287 -4.385 1.00 95.38 92 ASN A CA 1
ATOM 733 C C . ASN A 1 92 ? 8.892 2.173 -5.250 1.00 95.38 92 ASN A C 1
ATOM 735 O O . ASN A 1 92 ? 9.401 1.070 -5.453 1.00 95.38 92 ASN A O 1
ATOM 739 N N . ILE A 1 93 ? 9.357 3.302 -5.786 1.00 91.00 93 ILE A N 1
ATOM 740 C CA . ILE A 1 93 ? 10.484 3.371 -6.729 1.00 91.00 93 ILE A CA 1
ATOM 741 C C . ILE A 1 93 ? 11.748 3.908 -6.039 1.00 91.00 93 ILE A C 1
ATOM 743 O O . ILE A 1 93 ? 12.861 3.704 -6.525 1.00 91.00 93 ILE A O 1
ATOM 747 N N . GLY A 1 94 ? 11.613 4.560 -4.885 1.00 81.38 94 GLY A N 1
ATOM 748 C CA . GLY A 1 94 ? 12.734 5.136 -4.158 1.00 81.38 94 GLY A CA 1
ATOM 749 C C . GLY A 1 94 ? 12.313 5.732 -2.822 1.00 81.38 94 GLY A C 1
ATOM 750 O O . GLY A 1 94 ? 11.176 5.602 -2.391 1.00 81.38 94 GLY A O 1
ATOM 751 N N . LEU A 1 95 ? 13.235 6.434 -2.162 1.00 80.00 95 LEU A N 1
ATOM 752 C CA . LEU A 1 95 ? 13.013 6.941 -0.800 1.00 80.00 95 LEU A CA 1
ATOM 753 C C . LEU A 1 95 ? 11.769 7.832 -0.666 1.00 80.00 95 LEU A C 1
ATOM 755 O O . LEU A 1 95 ? 11.119 7.805 0.372 1.00 80.00 95 LEU A O 1
ATOM 759 N N . VAL A 1 96 ? 11.447 8.599 -1.710 1.00 84.75 96 VAL A N 1
ATOM 760 C CA . VAL A 1 96 ? 10.330 9.555 -1.721 1.00 84.75 96 VAL A CA 1
ATOM 761 C C . VAL A 1 96 ? 9.531 9.505 -3.021 1.00 84.75 96 VAL A C 1
ATOM 763 O O . VAL A 1 96 ? 8.743 10.396 -3.297 1.00 84.75 96 VAL A O 1
ATOM 766 N N . GLU A 1 97 ? 9.712 8.474 -3.844 1.00 93.12 97 GLU A N 1
ATOM 767 C CA . GLU A 1 97 ? 9.058 8.389 -5.152 1.00 93.12 97 GLU A CA 1
ATOM 768 C C . GLU A 1 97 ? 8.276 7.093 -5.300 1.00 93.12 97 GLU A C 1
ATOM 770 O O . GLU A 1 97 ? 8.748 6.009 -4.951 1.00 93.12 97 GLU A O 1
ATOM 775 N N . TYR A 1 98 ? 7.074 7.196 -5.860 1.00 96.19 98 TYR A N 1
ATOM 776 C CA . TYR A 1 98 ? 6.228 6.041 -6.126 1.00 96.19 98 TYR A CA 1
ATOM 777 C C . TYR A 1 98 ? 5.409 6.212 -7.402 1.00 96.19 98 TYR A C 1
ATOM 779 O O . TYR A 1 98 ? 5.056 7.316 -7.818 1.00 96.19 98 TYR A O 1
ATOM 787 N N . ALA A 1 99 ? 5.094 5.084 -8.029 1.00 97.62 99 ALA A N 1
ATOM 788 C CA . ALA A 1 99 ? 4.133 4.998 -9.112 1.00 97.62 99 ALA A CA 1
ATOM 789 C C . ALA A 1 99 ? 2.726 4.762 -8.565 1.00 97.62 99 ALA A C 1
ATOM 791 O O . ALA A 1 99 ? 2.526 3.979 -7.635 1.00 97.62 99 ALA A O 1
ATOM 792 N N . VAL A 1 100 ? 1.752 5.384 -9.219 1.00 98.12 100 VAL A N 1
ATOM 793 C CA . VAL A 1 100 ? 0.318 5.226 -8.988 1.00 98.12 100 VAL A CA 1
ATOM 794 C C . VAL A 1 100 ? -0.321 4.713 -10.266 1.00 98.12 100 VAL A C 1
ATOM 796 O O . VAL A 1 100 ? -0.088 5.258 -11.348 1.00 98.12 100 VAL A O 1
ATOM 799 N N . PHE A 1 101 ? -1.162 3.691 -10.140 1.00 98.56 101 PHE A N 1
ATOM 800 C CA . PHE A 1 101 ? -1.914 3.128 -11.254 1.00 98.56 101 PHE A CA 1
ATOM 801 C C . PHE A 1 101 ? -3.392 2.929 -10.874 1.00 98.56 101 PHE A C 1
ATOM 803 O O . PHE A 1 101 ? -3.681 2.256 -9.881 1.00 98.56 101 PHE A O 1
ATOM 810 N N . PRO A 1 102 ? -4.364 3.472 -11.632 1.00 98.31 102 PRO A N 1
ATOM 811 C CA . PRO A 1 102 ? -5.779 3.325 -11.303 1.00 98.31 102 PRO A CA 1
ATOM 812 C C . PRO A 1 102 ? -6.276 1.888 -11.480 1.00 98.31 102 PRO A C 1
ATOM 814 O O . PRO A 1 102 ? -6.143 1.286 -12.547 1.00 98.31 102 PRO A O 1
ATOM 817 N N . ARG A 1 103 ? -6.971 1.352 -10.472 1.00 97.81 103 ARG A N 1
ATOM 818 C CA . ARG A 1 103 ? -7.584 0.014 -10.536 1.00 97.81 103 ARG A CA 1
ATOM 819 C C . ARG A 1 103 ? -8.565 -0.143 -11.692 1.00 97.81 103 ARG A C 1
ATOM 821 O O . ARG A 1 103 ? -8.673 -1.231 -12.251 1.00 97.81 103 ARG A O 1
ATOM 828 N N . SER A 1 104 ? -9.265 0.927 -12.071 1.00 97.44 104 SER A N 1
ATOM 829 C CA . SER A 1 104 ? -10.203 0.915 -13.201 1.00 97.44 104 SER A CA 1
ATOM 830 C C . SER A 1 104 ? -9.534 0.575 -14.537 1.00 97.44 104 SER A C 1
ATOM 832 O O . SER A 1 104 ? -10.198 0.072 -15.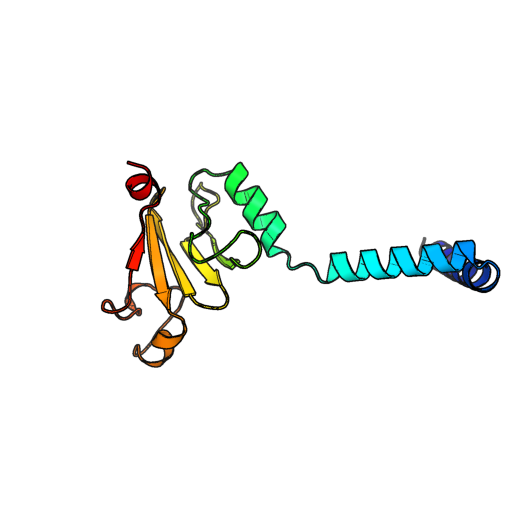443 1.00 97.44 104 SER A O 1
ATOM 834 N N . GLU A 1 105 ? -8.226 0.813 -14.660 1.00 98.00 105 GLU A N 1
ATOM 835 C CA . GLU A 1 105 ? -7.455 0.562 -15.878 1.00 98.00 105 GLU A CA 1
ATOM 836 C C . GLU A 1 105 ? -6.819 -0.837 -15.905 1.00 98.00 105 GLU A C 1
ATOM 838 O O . GLU A 1 105 ? -6.444 -1.317 -16.971 1.00 98.00 105 GLU A O 1
ATOM 843 N N . ALA A 1 106 ? -6.765 -1.547 -14.771 1.00 96.50 106 ALA A N 1
ATOM 844 C CA . ALA A 1 106 ? -6.063 -2.830 -14.650 1.00 96.50 106 ALA A CA 1
ATOM 845 C C . ALA A 1 106 ? -6.587 -3.893 -15.622 1.00 96.50 106 ALA A C 1
ATOM 847 O O . ALA A 1 106 ? -5.815 -4.565 -16.299 1.00 96.50 106 ALA A O 1
ATOM 848 N N . SER A 1 107 ? -7.913 -3.988 -15.765 1.00 95.88 107 SER A N 1
ATOM 849 C CA . SER A 1 107 ? -8.557 -4.937 -16.689 1.00 95.88 107 SER A CA 1
ATOM 850 C C . SER A 1 107 ? -8.237 -4.690 -18.170 1.00 95.88 107 SER A C 1
ATOM 852 O O . SER A 1 107 ? -8.419 -5.587 -18.992 1.00 95.88 107 SER A O 1
ATOM 854 N N . LYS A 1 108 ? -7.758 -3.489 -18.521 1.00 95.25 108 LYS A N 1
ATOM 855 C CA . LYS A 1 108 ? -7.391 -3.109 -19.892 1.00 95.25 108 LYS A CA 1
ATOM 856 C C . LYS A 1 108 ? -5.930 -3.442 -20.208 1.00 95.25 108 LYS A C 1
ATOM 858 O O . LYS A 1 108 ? -5.559 -3.489 -21.379 1.00 95.25 108 LYS A O 1
ATOM 863 N N . CYS A 1 109 ? -5.115 -3.709 -19.187 1.00 95.62 109 CYS A N 1
ATOM 864 C CA . CYS A 1 109 ? -3.715 -4.081 -19.339 1.00 95.62 109 CYS A CA 1
ATOM 865 C C . CYS A 1 109 ? -3.573 -5.594 -19.470 1.00 95.62 109 CYS A C 1
ATOM 867 O O . CYS A 1 109 ? -3.936 -6.373 -18.587 1.00 95.62 109 CYS A O 1
ATOM 869 N N . LYS A 1 110 ? -3.049 -6.034 -20.615 1.00 95.81 110 LYS A N 1
ATOM 870 C CA . LYS A 1 110 ? -2.861 -7.457 -20.890 1.00 95.81 110 LYS A CA 1
ATOM 871 C C . LYS A 1 110 ? -1.840 -8.043 -19.914 1.00 95.81 110 LYS A C 1
ATOM 873 O O . LYS A 1 110 ? -0.686 -7.641 -19.928 1.00 95.81 110 LYS A O 1
ATOM 878 N N . GLY A 1 111 ? -2.261 -9.046 -19.145 1.00 96.69 111 GLY A N 1
ATOM 879 C CA . GLY A 1 111 ? -1.383 -9.726 -18.188 1.00 96.69 111 GLY A CA 1
ATOM 880 C C . GLY A 1 111 ? -1.085 -8.908 -16.933 1.00 96.69 111 GLY A C 1
ATOM 881 O O . GLY A 1 111 ? -0.089 -9.188 -16.279 1.00 96.69 111 GLY A O 1
ATOM 882 N N . PHE A 1 112 ? -1.929 -7.920 -16.614 1.00 98.06 112 PHE A N 1
ATOM 883 C CA . PHE A 1 112 ? -1.779 -7.081 -15.430 1.00 98.06 112 PHE A CA 1
ATOM 884 C C . PHE A 1 112 ? -1.528 -7.902 -14.159 1.00 98.06 112 PHE A C 1
ATOM 886 O O . PHE A 1 112 ? -2.308 -8.797 -13.819 1.00 98.06 112 PHE A O 1
ATOM 893 N N . ASN A 1 113 ? -0.475 -7.537 -13.436 1.00 98.06 113 ASN A N 1
ATOM 894 C CA . ASN A 1 113 ? -0.113 -8.065 -12.134 1.00 98.06 113 ASN A CA 1
ATOM 895 C C . ASN A 1 113 ? 0.164 -6.888 -11.173 1.00 98.06 113 ASN A C 1
ATOM 897 O O . ASN A 1 113 ? 1.053 -6.077 -11.431 1.00 98.06 113 ASN A O 1
ATOM 901 N N . PRO A 1 114 ? -0.553 -6.774 -10.041 1.00 97.62 114 PRO A N 1
ATOM 902 C CA . PRO A 1 114 ? -0.372 -5.670 -9.093 1.00 97.62 114 PRO A CA 1
ATOM 903 C C . PRO A 1 114 ? 0.995 -5.655 -8.390 1.00 97.62 114 PRO A C 1
ATOM 905 O O . PRO A 1 114 ? 1.323 -4.669 -7.736 1.00 97.62 114 PRO A O 1
ATOM 908 N N . HIS A 1 115 ? 1.783 -6.726 -8.501 1.00 97.81 115 HIS A N 1
ATOM 909 C CA . HIS A 1 115 ? 3.112 -6.853 -7.891 1.00 97.81 115 HIS A CA 1
ATOM 910 C C . HIS A 1 115 ? 4.239 -6.890 -8.931 1.00 97.81 115 HIS A C 1
ATOM 912 O O . HIS A 1 115 ? 5.330 -7.376 -8.645 1.00 97.81 115 HIS A O 1
ATOM 918 N N . ASP A 1 116 ? 3.958 -6.420 -10.147 1.00 97.25 116 ASP A N 1
ATOM 919 C CA . ASP A 1 116 ? 4.929 -6.321 -11.230 1.00 97.25 116 ASP A CA 1
ATOM 920 C C . ASP A 1 116 ? 4.616 -5.096 -12.098 1.00 97.25 116 ASP A C 1
ATOM 922 O O . ASP A 1 116 ? 3.714 -5.123 -12.944 1.00 97.25 116 ASP A O 1
ATOM 926 N N . ILE A 1 117 ? 5.356 -4.009 -11.870 1.00 96.12 117 ILE A N 1
ATOM 927 C CA . ILE A 1 117 ? 5.155 -2.739 -12.576 1.00 96.12 117 ILE A CA 1
ATOM 928 C C . ILE A 1 117 ? 5.358 -2.857 -14.095 1.00 96.12 117 ILE A C 1
ATOM 930 O O . ILE A 1 117 ? 4.747 -2.095 -14.843 1.00 96.12 117 ILE A O 1
ATOM 934 N N . GLU A 1 118 ? 6.137 -3.828 -14.586 1.00 96.25 118 GLU A N 1
ATOM 935 C CA . GLU A 1 118 ? 6.353 -4.015 -16.030 1.00 96.25 118 GLU A CA 1
ATOM 936 C C . GLU A 1 118 ? 5.071 -4.449 -16.757 1.00 96.25 118 GLU A C 1
ATOM 938 O O . GLU A 1 118 ? 4.925 -4.256 -17.965 1.00 96.25 118 GLU A O 1
ATOM 943 N N . THR A 1 119 ? 4.105 -4.997 -16.015 1.00 97.56 119 THR A N 1
ATOM 944 C CA . THR A 1 119 ? 2.796 -5.408 -16.544 1.00 97.56 119 THR A CA 1
ATOM 945 C C . THR A 1 119 ? 1.754 -4.286 -16.541 1.00 97.56 119 THR A C 1
ATOM 947 O O . THR A 1 119 ? 0.638 -4.466 -17.042 1.00 97.56 119 THR A O 1
ATOM 950 N N . TRP A 1 120 ? 2.079 -3.122 -15.974 1.00 97.50 120 TRP A N 1
ATOM 951 C CA . TRP A 1 120 ? 1.175 -1.977 -15.903 1.00 97.50 120 TRP A CA 1
ATOM 952 C C . TRP A 1 120 ? 1.253 -1.185 -17.207 1.00 97.50 120 TRP A C 1
ATOM 954 O O . TRP A 1 120 ? 2.334 -0.946 -17.737 1.00 97.50 120 TRP A O 1
ATOM 964 N N . CYS A 1 121 ? 0.114 -0.742 -17.747 1.00 97.25 121 CYS A N 1
ATOM 965 C CA . CYS A 1 121 ? 0.130 0.058 -18.971 1.00 97.25 121 CYS A CA 1
ATOM 966 C C . CYS A 1 121 ? 0.798 1.418 -18.708 1.00 97.25 121 CYS A C 1
ATOM 968 O O . CYS A 1 121 ? 0.227 2.216 -17.957 1.00 97.25 121 CYS A O 1
ATOM 970 N N . PRO A 1 122 ? 1.915 1.757 -19.383 1.00 95.38 122 PRO A N 1
ATOM 971 C CA . PRO A 1 122 ? 2.663 2.980 -19.086 1.00 95.38 122 PRO A CA 1
ATOM 972 C C . PRO A 1 122 ? 1.845 4.266 -19.247 1.00 95.38 122 PRO A C 1
ATOM 974 O O . PRO A 1 122 ? 2.050 5.225 -18.514 1.00 95.38 122 PRO A O 1
ATOM 977 N N . ALA A 1 123 ? 0.862 4.273 -20.156 1.00 96.00 123 ALA A N 1
ATOM 978 C CA . ALA A 1 123 ? -0.020 5.418 -20.401 1.00 96.00 123 ALA A CA 1
ATOM 979 C C . ALA A 1 123 ? -0.898 5.821 -19.197 1.00 96.00 123 ALA A C 1
ATOM 981 O O . ALA A 1 123 ? -1.505 6.891 -19.223 1.00 96.00 123 ALA A O 1
ATOM 982 N N . HIS A 1 124 ? -0.996 4.975 -18.168 1.00 96.19 124 HIS A N 1
ATOM 983 C CA . HIS A 1 124 ? -1.815 5.213 -16.974 1.00 96.19 124 HIS A CA 1
ATOM 984 C C . HIS A 1 124 ? -0.995 5.263 -15.679 1.00 96.19 124 HIS A C 1
ATOM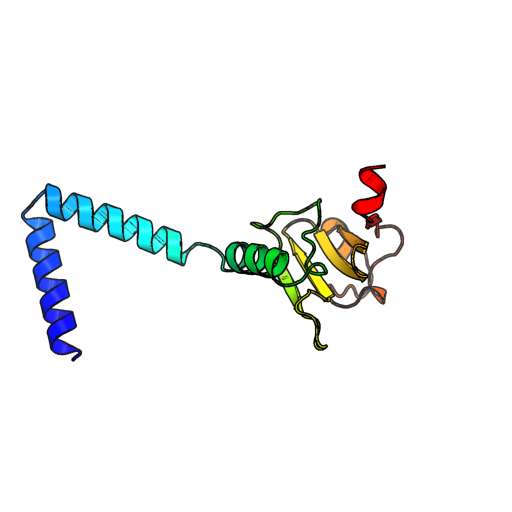 986 O O . HIS A 1 124 ? -1.579 5.373 -14.602 1.00 96.19 124 HIS A O 1
ATOM 992 N N . ILE A 1 125 ? 0.336 5.182 -15.771 1.00 97.00 125 ILE A N 1
ATOM 993 C CA . ILE A 1 125 ? 1.224 5.309 -14.617 1.00 97.00 125 ILE A CA 1
ATOM 994 C C . ILE A 1 125 ? 1.484 6.793 -14.362 1.00 97.00 125 ILE A C 1
ATOM 996 O O . ILE A 1 125 ? 1.942 7.515 -15.247 1.00 97.00 125 ILE A O 1
ATOM 1000 N N . LYS A 1 126 ? 1.225 7.238 -13.134 1.00 96.88 126 LYS A N 1
ATOM 1001 C CA . LYS A 1 126 ? 1.652 8.546 -12.630 1.00 96.88 126 LYS A CA 1
ATOM 1002 C C . LYS A 1 126 ? 2.802 8.328 -11.653 1.00 96.88 126 LYS A C 1
ATOM 1004 O O . LYS A 1 126 ? 2.629 7.596 -10.686 1.00 96.88 126 LYS A O 1
ATOM 1009 N N . ILE A 1 127 ? 3.946 8.962 -11.892 1.00 95.19 127 ILE A N 1
ATOM 1010 C CA . ILE A 1 127 ? 5.041 9.019 -10.914 1.00 95.19 127 ILE A CA 1
ATOM 1011 C C . ILE A 1 127 ? 4.809 10.230 -10.016 1.00 95.19 127 ILE A C 1
ATOM 1013 O O . ILE A 1 127 ? 4.487 11.312 -10.511 1.00 95.19 127 ILE A O 1
ATOM 1017 N N . VAL A 1 128 ? 4.924 10.033 -8.708 1.00 94.69 128 VAL A N 1
ATOM 1018 C CA . VAL A 1 128 ? 4.719 11.066 -7.693 1.00 94.69 128 VAL A CA 1
ATOM 1019 C C . VAL A 1 128 ? 5.977 11.185 -6.846 1.00 94.69 128 VAL A C 1
ATOM 1021 O O . VAL A 1 128 ? 6.474 10.177 -6.345 1.00 94.69 128 VAL A O 1
ATOM 1024 N N . ASN A 1 129 ? 6.450 12.421 -6.678 1.00 90.50 129 ASN A N 1
ATOM 1025 C CA . ASN A 1 129 ? 7.474 12.808 -5.715 1.00 90.50 129 ASN A CA 1
ATOM 1026 C C . ASN A 1 129 ? 6.873 13.878 -4.778 1.00 90.50 129 ASN A C 1
ATOM 1028 O O . ASN A 1 129 ? 6.731 15.028 -5.199 1.00 90.50 129 ASN A O 1
ATOM 1032 N N . PRO A 1 130 ? 6.478 13.526 -3.541 1.00 77.00 130 PRO A N 1
ATOM 1033 C CA . PRO A 1 130 ? 5.878 14.464 -2.592 1.00 77.00 130 PRO A CA 1
ATOM 1034 C C . PRO A 1 130 ? 6.793 15.637 -2.216 1.00 77.00 130 PRO A C 1
ATOM 1036 O O . PRO A 1 130 ? 6.304 16.729 -1.946 1.00 77.00 130 PRO A O 1
ATOM 1039 N N . GLU A 1 131 ? 8.120 15.457 -2.238 1.00 76.38 131 GLU A N 1
ATOM 1040 C CA . GLU A 1 131 ? 9.063 16.514 -1.844 1.00 76.38 131 GLU A CA 1
ATOM 1041 C C . GLU A 1 131 ? 9.175 17.649 -2.878 1.00 76.38 131 GLU A C 1
ATOM 1043 O O . GLU A 1 131 ? 9.562 18.766 -2.529 1.00 76.38 131 GLU A O 1
ATOM 1048 N N . GLU A 1 132 ? 8.832 17.411 -4.149 1.00 68.25 132 GLU A N 1
ATOM 1049 C CA . GLU A 1 132 ? 8.811 18.472 -5.170 1.00 68.25 132 GLU A CA 1
ATOM 1050 C C . GLU A 1 132 ? 7.574 19.374 -5.077 1.00 68.25 132 GLU A C 1
ATOM 1052 O O . GLU A 1 132 ? 7.602 20.498 -5.575 1.00 68.25 132 GLU A O 1
ATOM 1057 N N . VAL A 1 133 ? 6.498 18.918 -4.431 1.00 58.78 133 VAL A N 1
ATOM 1058 C CA . VAL A 1 133 ? 5.220 19.647 -4.366 1.00 58.78 133 VAL A CA 1
ATOM 1059 C C . VAL A 1 133 ? 5.259 20.794 -3.345 1.00 58.78 133 VAL A C 1
ATOM 1061 O O . VAL A 1 133 ? 4.491 21.748 -3.461 1.00 58.78 133 VAL A O 1
ATOM 1064 N N . GLU A 1 134 ? 6.177 20.751 -2.374 1.00 55.81 134 GLU A N 1
ATOM 1065 C CA . GLU A 1 134 ? 6.320 21.772 -1.323 1.00 55.81 134 GLU A CA 1
ATOM 1066 C C . GLU A 1 134 ? 7.319 22.905 -1.656 1.00 55.81 134 GLU A C 1
ATOM 1068 O O . GLU A 1 134 ? 7.566 23.763 -0.802 1.00 55.81 134 GLU A O 1
ATOM 1073 N N . ARG A 1 135 ? 7.892 22.946 -2.871 1.00 47.53 135 ARG A N 1
ATOM 1074 C CA . ARG A 1 135 ? 8.877 23.965 -3.288 1.00 47.53 135 ARG A CA 1
ATOM 1075 C C . ARG A 1 135 ? 8.304 25.061 -4.191 1.00 47.53 135 ARG A C 1
ATOM 1077 O O . ARG A 1 135 ? 7.522 24.749 -5.112 1.00 47.53 135 ARG A O 1
#

Foldseek 3Di:
DVVVVVVVVVVLVVVLVVDVVSVVVVVVVVVVVVVVVPQDPQLVLLVVLVVQFLLADDDPVDDSRFKAQPAFDPDPHGHGQWIDGPFWIWGRPDSQKIKIAGPVCQVVQVPRDSNDCVSGDPVRIDMDGPVVVVD